Protein AF-A0A822G8Z2-F1 (afdb_monomer_lite)

Sequence (39 aa):
FSNVMTIKEGSPITLDYRMDRVRVFVNNKGIVASVPNIS

Foldseek 3Di:
DPAEEEDEPPDDDDPDQDQSHKYFYAYPVRHGPDDIDRD

Radius of gyration: 9.94 Å; chains: 1; bounding box: 24×21×16 Å

pLDDT: mean 85.21, std 8.24, range [51.34, 93.62]

Structure (mmCIF, N/CA/C/O backbone):
data_AF-A0A822G8Z2-F1
#
_entry.id   AF-A0A822G8Z2-F1
#
loop_
_atom_site.group_PDB
_atom_site.id
_atom_site.type_symbol
_atom_site.label_atom_id
_atom_site.label_alt_id
_atom_site.label_comp_id
_atom_site.label_asym_id
_atom_site.label_entity_id
_atom_site.label_seq_id
_atom_site.pdbx_PDB_ins_code
_atom_site.Cartn_x
_atom_site.Cartn_y
_atom_site.Cartn_z
_atom_site.occupancy
_atom_site.B_iso_or_equiv
_atom_site.auth_seq_id
_at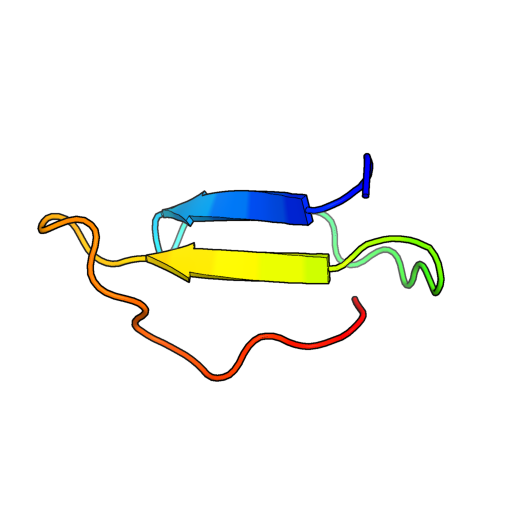om_site.auth_comp_id
_atom_site.auth_asym_id
_atom_site.auth_atom_id
_atom_site.pdbx_PDB_model_num
ATOM 1 N N . PHE A 1 1 ? 9.084 -13.050 -5.554 1.00 51.34 1 PHE A N 1
ATOM 2 C CA . PHE A 1 1 ? 8.104 -11.969 -5.312 1.00 51.34 1 PHE A CA 1
ATOM 3 C C . PHE A 1 1 ? 8.195 -11.485 -3.861 1.00 51.34 1 PHE A C 1
ATOM 5 O O . PHE A 1 1 ? 7.213 -11.524 -3.136 1.00 51.34 1 PHE A O 1
ATOM 12 N N . SER A 1 2 ? 9.381 -11.074 -3.403 1.00 60.81 2 SER A N 1
ATOM 13 C CA . SER A 1 2 ? 9.708 -11.106 -1.964 1.00 60.81 2 SER A CA 1
ATOM 14 C C . SER A 1 2 ? 9.651 -9.752 -1.238 1.00 60.81 2 SER A C 1
ATOM 16 O O . SER A 1 2 ? 9.876 -9.727 -0.037 1.00 60.81 2 SER A O 1
ATOM 18 N N . ASN A 1 3 ? 9.317 -8.648 -1.925 1.00 71.62 3 ASN A N 1
ATOM 19 C CA . ASN A 1 3 ? 9.348 -7.283 -1.362 1.00 71.62 3 ASN A CA 1
ATOM 20 C C . ASN A 1 3 ? 8.000 -6.540 -1.464 1.00 71.62 3 ASN A C 1
ATOM 22 O O . ASN A 1 3 ? 7.945 -5.353 -1.792 1.00 71.62 3 ASN A O 1
ATOM 26 N N . VAL A 1 4 ? 6.895 -7.240 -1.202 1.00 80.69 4 VAL A N 1
ATOM 27 C CA . VAL A 1 4 ? 5.571 -6.613 -1.059 1.00 80.69 4 VAL A CA 1
ATOM 28 C C . VAL A 1 4 ? 5.239 -6.528 0.424 1.00 80.69 4 VAL A C 1
ATOM 30 O O . VAL A 1 4 ? 5.224 -7.547 1.111 1.00 80.69 4 VAL A O 1
ATOM 33 N N . MET A 1 5 ? 4.970 -5.320 0.919 1.00 85.62 5 MET A N 1
ATOM 34 C CA . MET A 1 5 ? 4.615 -5.092 2.319 1.00 85.62 5 MET A CA 1
ATOM 35 C C . MET A 1 5 ? 3.194 -4.548 2.424 1.00 85.62 5 MET A C 1
ATOM 37 O O . MET A 1 5 ? 2.854 -3.548 1.792 1.00 85.62 5 MET A O 1
ATOM 41 N N . THR A 1 6 ? 2.374 -5.200 3.248 1.00 89.81 6 THR A N 1
ATOM 42 C CA . THR A 1 6 ? 1.011 -4.748 3.545 1.00 89.81 6 THR A CA 1
ATOM 43 C C . THR A 1 6 ? 1.024 -3.901 4.809 1.00 89.81 6 THR A C 1
ATOM 45 O O . THR A 1 6 ? 1.543 -4.333 5.837 1.00 89.81 6 THR A O 1
ATOM 48 N N . ILE A 1 7 ? 0.471 -2.694 4.734 1.00 90.06 7 ILE A N 1
ATOM 49 C CA . ILE A 1 7 ? 0.494 -1.698 5.808 1.00 90.06 7 ILE A CA 1
ATOM 50 C C . ILE A 1 7 ? -0.930 -1.198 6.034 1.00 90.06 7 ILE A C 1
ATOM 52 O O . ILE A 1 7 ? -1.677 -0.997 5.080 1.00 90.06 7 ILE A O 1
ATOM 56 N N . LYS A 1 8 ? -1.327 -0.978 7.291 1.00 92.06 8 LYS A N 1
ATOM 57 C CA . LYS A 1 8 ? -2.618 -0.342 7.574 1.00 92.06 8 LYS A CA 1
ATOM 58 C C . LYS A 1 8 ? -2.580 1.127 7.169 1.00 92.06 8 LYS A C 1
ATOM 60 O O . LYS A 1 8 ? -1.630 1.836 7.507 1.00 92.06 8 LYS A O 1
ATOM 65 N N . GLU A 1 9 ? -3.614 1.581 6.480 1.00 89.06 9 GLU A N 1
ATOM 66 C CA . GLU A 1 9 ? -3.791 2.991 6.139 1.00 89.06 9 GLU A CA 1
ATOM 67 C C . GLU A 1 9 ? -3.659 3.884 7.388 1.00 89.06 9 GLU A C 1
ATOM 69 O O . GLU A 1 9 ? -4.157 3.546 8.462 1.00 89.06 9 GLU A O 1
ATOM 74 N N . GLY A 1 10 ? -2.923 4.994 7.261 1.00 86.69 10 GLY A N 1
ATOM 75 C CA . GLY A 1 10 ? -2.632 5.915 8.367 1.00 86.69 10 GLY A CA 1
ATOM 76 C C . GLY A 1 10 ? -1.485 5.496 9.296 1.00 86.69 10 GLY A C 1
ATOM 77 O O . GLY A 1 10 ? -1.133 6.260 10.193 1.00 86.69 10 GLY A O 1
ATOM 78 N N . SER A 1 11 ? -0.867 4.326 9.095 1.00 88.50 11 SER A N 1
ATOM 79 C CA . SER A 1 11 ? 0.328 3.950 9.864 1.00 88.50 11 SER A CA 1
ATOM 80 C C . SER A 1 11 ? 1.504 4.873 9.522 1.00 88.50 11 SER A C 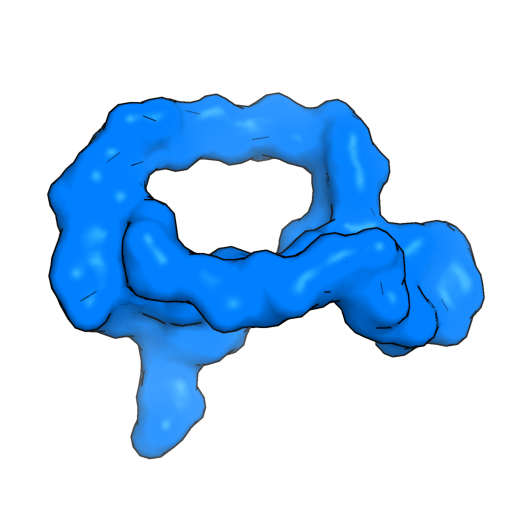1
ATOM 82 O O . SER A 1 11 ? 1.719 5.157 8.339 1.00 88.50 11 SER A O 1
ATOM 84 N N . PRO A 1 12 ? 2.303 5.311 10.514 1.00 88.25 12 PRO A N 1
ATOM 85 C CA . PRO A 1 12 ? 3.501 6.089 10.241 1.00 88.25 12 PRO A CA 1
ATOM 86 C C . PRO A 1 12 ? 4.486 5.245 9.427 1.00 88.25 12 PRO A C 1
ATOM 88 O O . PRO A 1 12 ? 4.798 4.108 9.786 1.00 88.25 12 PRO A O 1
ATOM 91 N N . ILE A 1 13 ? 4.972 5.807 8.322 1.00 86.69 13 ILE A N 1
ATOM 92 C CA . ILE A 1 13 ? 5.970 5.182 7.454 1.00 86.69 13 ILE A CA 1
ATOM 93 C C . ILE A 1 13 ? 7.151 6.118 7.235 1.00 86.69 13 ILE A C 1
ATOM 95 O O . ILE A 1 13 ? 7.034 7.340 7.312 1.00 86.69 13 ILE A O 1
ATOM 99 N N . THR A 1 14 ? 8.296 5.530 6.915 1.00 85.31 14 THR A N 1
ATOM 100 C CA . THR A 1 14 ? 9.453 6.269 6.419 1.00 85.31 14 THR A CA 1
ATOM 101 C C . THR A 1 14 ? 9.193 6.759 4.991 1.00 85.31 14 THR A C 1
ATOM 103 O O . THR A 1 14 ? 8.692 6.012 4.146 1.00 85.31 14 THR A O 1
ATOM 106 N N . LEU A 1 15 ? 9.549 8.014 4.716 1.00 84.38 15 LEU A N 1
ATOM 107 C CA . LEU A 1 15 ? 9.422 8.655 3.398 1.00 84.38 15 LEU A CA 1
ATOM 108 C C . LEU A 1 15 ? 10.662 8.422 2.508 1.00 84.38 15 LEU A C 1
ATOM 110 O O . LEU A 1 15 ? 10.945 9.208 1.610 1.00 84.38 15 LEU A O 1
ATOM 114 N N . ASP A 1 16 ? 11.432 7.366 2.783 1.00 87.06 16 ASP A N 1
ATOM 115 C CA . ASP A 1 16 ? 12.569 6.955 1.961 1.00 87.06 16 ASP A CA 1
ATOM 116 C C . ASP A 1 16 ? 12.074 6.418 0.620 1.00 87.06 16 ASP A C 1
ATOM 118 O O . ASP A 1 16 ? 11.208 5.550 0.631 1.00 87.06 16 ASP A O 1
ATOM 122 N N . TYR A 1 17 ? 12.630 6.903 -0.498 1.00 83.06 17 TYR A N 1
ATOM 123 C CA . TYR A 1 17 ? 12.294 6.384 -1.823 1.00 83.06 17 TYR A CA 1
ATOM 124 C C . TYR A 1 17 ? 13.087 5.112 -2.142 1.00 83.06 17 TYR A C 1
ATOM 126 O O . TYR A 1 17 ? 14.321 5.131 -2.161 1.00 83.06 17 TYR A O 1
AT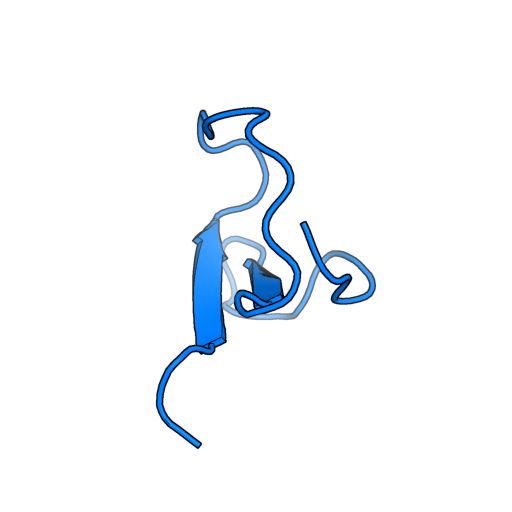OM 134 N N . ARG A 1 18 ? 12.391 4.012 -2.427 1.00 85.12 18 ARG A N 1
ATOM 135 C CA . ARG A 1 18 ? 12.969 2.702 -2.739 1.00 85.12 18 ARG A CA 1
ATOM 136 C C . ARG A 1 18 ? 12.284 2.050 -3.931 1.00 85.12 18 ARG A C 1
ATOM 138 O O . ARG A 1 18 ? 11.120 1.671 -3.872 1.00 85.12 18 ARG A O 1
ATOM 145 N N . MET A 1 19 ? 13.050 1.836 -5.001 1.00 87.31 19 MET A N 1
ATOM 146 C CA . MET A 1 19 ? 12.552 1.201 -6.229 1.00 87.31 19 MET A CA 1
ATOM 147 C C . MET A 1 19 ? 12.245 -0.295 -6.067 1.00 87.31 19 MET A C 1
ATOM 149 O O . MET A 1 19 ? 11.498 -0.867 -6.855 1.00 87.31 19 MET A O 1
ATOM 153 N N . ASP A 1 20 ? 12.824 -0.936 -5.052 1.00 88.25 20 ASP A N 1
ATOM 154 C CA . ASP A 1 20 ? 12.716 -2.372 -4.796 1.00 88.25 20 ASP A CA 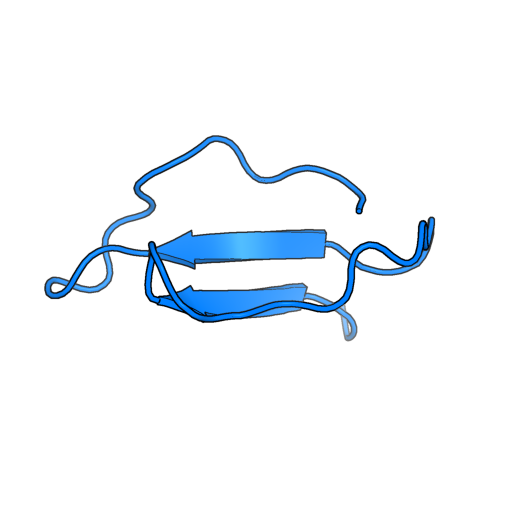1
ATOM 155 C C . ASP A 1 20 ? 11.567 -2.742 -3.848 1.00 88.25 20 ASP A C 1
ATOM 157 O O . ASP A 1 20 ? 11.440 -3.911 -3.473 1.00 88.25 20 ASP A O 1
ATOM 161 N N . ARG A 1 21 ? 10.746 -1.763 -3.444 1.00 86.38 21 ARG A N 1
ATOM 162 C CA . ARG A 1 21 ? 9.702 -1.908 -2.429 1.00 86.38 21 ARG A CA 1
ATOM 163 C C . ARG A 1 21 ? 8.355 -1.424 -2.954 1.00 86.38 21 ARG A C 1
ATOM 165 O O . ARG A 1 21 ? 8.221 -0.300 -3.429 1.00 86.38 21 ARG A O 1
ATOM 172 N N . VAL A 1 22 ? 7.335 -2.263 -2.792 1.00 89.06 22 VAL A N 1
ATOM 173 C CA . VAL A 1 22 ? 5.937 -1.889 -3.041 1.00 89.06 22 VAL A CA 1
ATOM 174 C C . VAL A 1 22 ? 5.176 -1.923 -1.723 1.00 89.06 22 VAL A C 1
ATOM 176 O O . VAL A 1 22 ? 5.173 -2.941 -1.022 1.00 89.06 22 VAL A O 1
ATOM 179 N N . ARG A 1 23 ? 4.518 -0.809 -1.389 1.00 88.56 23 ARG A N 1
ATOM 180 C CA . ARG A 1 23 ? 3.641 -0.706 -0.218 1.00 88.56 23 ARG A CA 1
ATOM 181 C C . ARG A 1 23 ? 2.187 -0.843 -0.647 1.00 88.56 23 ARG A C 1
ATOM 183 O O . ARG A 1 23 ? 1.712 -0.123 -1.523 1.00 88.56 23 ARG A O 1
ATOM 190 N N . VAL A 1 24 ? 1.478 -1.763 -0.003 1.00 90.62 24 VAL A N 1
ATOM 191 C CA . VAL A 1 24 ? 0.039 -1.958 -0.175 1.00 90.62 24 VAL A CA 1
ATOM 192 C C . VAL A 1 24 ? -0.653 -1.444 1.076 1.00 90.62 24 VAL A C 1
ATOM 194 O O . VAL A 1 24 ? -0.516 -2.034 2.148 1.00 90.62 24 VAL A O 1
ATOM 197 N N . PHE A 1 25 ? -1.389 -0.343 0.948 1.00 91.94 25 PHE A N 1
ATOM 198 C CA . PHE A 1 25 ? -2.162 0.206 2.056 1.00 91.94 25 PHE A CA 1
ATOM 199 C C . PHE A 1 25 ? -3.537 -0.450 2.112 1.00 91.94 25 PHE A C 1
ATOM 201 O O . PHE A 1 25 ? -4.285 -0.415 1.134 1.00 91.94 25 PHE A O 1
ATOM 208 N N . VAL A 1 26 ? -3.867 -1.046 3.254 1.00 93.62 26 VAL A N 1
ATOM 209 C CA . VAL A 1 26 ? -5.149 -1.714 3.494 1.00 93.62 26 VAL A CA 1
ATOM 210 C C . VAL A 1 26 ? -5.922 -1.037 4.616 1.00 93.62 26 VAL A C 1
ATOM 212 O O . VAL A 1 26 ? -5.343 -0.546 5.587 1.00 93.62 26 VAL A O 1
ATOM 215 N N . ASN A 1 27 ? -7.245 -1.041 4.504 1.00 91.38 27 ASN A N 1
ATOM 216 C CA . ASN A 1 27 ? -8.127 -0.606 5.579 1.00 91.38 27 ASN A CA 1
ATOM 217 C C . ASN A 1 27 ? -8.278 -1.697 6.659 1.00 91.38 27 ASN A C 1
ATOM 219 O O . ASN A 1 27 ? -7.747 -2.805 6.554 1.00 91.38 27 ASN A O 1
ATOM 223 N N . ASN A 1 28 ? -9.067 -1.415 7.698 1.00 90.69 28 ASN A N 1
ATOM 224 C CA . ASN A 1 28 ? -9.296 -2.349 8.809 1.00 90.69 28 ASN A CA 1
ATOM 225 C C . ASN A 1 28 ? -9.999 -3.661 8.412 1.00 90.69 28 ASN A C 1
ATOM 227 O O . ASN A 1 28 ? -10.003 -4.600 9.203 1.00 90.69 28 ASN A O 1
ATOM 231 N N . LYS A 1 29 ? -10.581 -3.743 7.210 1.00 91.44 29 LYS A N 1
ATOM 232 C CA . LYS A 1 29 ? -11.195 -4.960 6.660 1.00 91.44 29 LYS A CA 1
ATOM 233 C C . LYS A 1 29 ? -10.226 -5.764 5.780 1.00 91.44 29 LYS A C 1
ATOM 235 O O . LYS A 1 29 ? -10.641 -6.751 5.186 1.00 91.44 29 LYS A O 1
ATOM 240 N N . GLY A 1 30 ?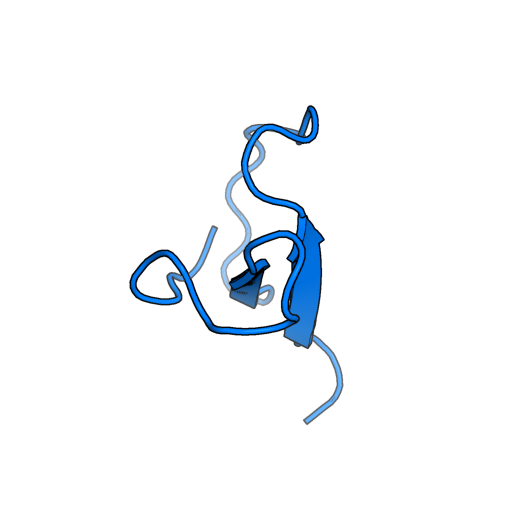 -8.962 -5.342 5.668 1.00 86.06 30 GLY A N 1
ATOM 241 C CA . GLY A 1 30 ? -7.964 -5.979 4.804 1.00 86.06 30 GLY A CA 1
ATOM 242 C C . GLY A 1 30 ? -8.148 -5.677 3.314 1.00 86.06 30 GLY A C 1
ATOM 243 O O . GLY A 1 30 ? -7.522 -6.323 2.480 1.00 86.06 30 GLY A O 1
ATOM 244 N N . ILE A 1 31 ? -8.997 -4.706 2.966 1.00 90.56 31 ILE A N 1
ATOM 245 C CA . ILE A 1 31 ? -9.231 -4.290 1.579 1.00 90.56 31 ILE A CA 1
ATOM 246 C C . ILE A 1 31 ? -8.229 -3.193 1.230 1.00 90.56 31 ILE A C 1
ATOM 248 O O . ILE A 1 31 ? -8.013 -2.279 2.029 1.00 90.56 31 ILE A O 1
ATOM 252 N N . VAL A 1 32 ? -7.637 -3.278 0.038 1.00 89.88 32 VAL A N 1
ATOM 253 C CA . VAL A 1 32 ? -6.726 -2.259 -0.497 1.00 89.88 32 VAL A CA 1
ATOM 254 C C . VAL A 1 32 ? -7.449 -0.915 -0.547 1.00 89.88 32 VAL A C 1
ATOM 256 O O . VAL A 1 32 ? -8.459 -0.770 -1.232 1.00 89.88 32 VAL A O 1
ATOM 259 N N . ALA A 1 33 ? -6.944 0.046 0.219 1.00 89.94 33 ALA A N 1
ATOM 260 C CA . ALA A 1 33 ? -7.532 1.374 0.356 1.00 89.94 33 ALA A CA 1
ATOM 261 C C . ALA A 1 33 ? -6.996 2.358 -0.696 1.00 89.94 33 ALA A C 1
ATOM 263 O O . ALA A 1 33 ? -7.687 3.301 -1.066 1.00 89.94 33 ALA A O 1
ATOM 264 N N . SER A 1 34 ? -5.780 2.124 -1.204 1.00 85.38 34 SER A N 1
ATOM 265 C CA . SER A 1 34 ? -5.109 2.998 -2.170 1.00 85.38 34 SER A CA 1
ATOM 266 C C . SER A 1 34 ? -4.326 2.198 -3.209 1.00 85.38 34 SER A C 1
ATOM 268 O O . SER A 1 34 ? -3.911 1.067 -2.951 1.00 85.38 34 SER A O 1
ATOM 270 N N . VAL A 1 35 ? -4.116 2.792 -4.386 1.00 86.00 35 VAL A N 1
ATOM 271 C CA . VAL A 1 35 ? -3.372 2.169 -5.486 1.00 86.00 35 VAL A CA 1
ATOM 272 C C . VAL A 1 35 ? -1.927 1.898 -5.036 1.00 86.00 35 VAL A C 1
ATOM 274 O O . VAL A 1 35 ? -1.223 2.845 -4.665 1.00 86.00 35 VAL A O 1
ATOM 277 N N . PRO A 1 36 ? -1.460 0.633 -5.064 1.00 84.25 36 PRO A N 1
ATOM 278 C CA . PRO A 1 36 ? -0.088 0.304 -4.701 1.00 84.25 36 PRO A CA 1
ATOM 279 C C . PRO A 1 36 ? 0.907 1.029 -5.604 1.00 84.25 36 PRO A C 1
ATOM 281 O O . PRO A 1 36 ? 0.780 1.004 -6.828 1.00 84.25 36 PRO A O 1
ATOM 284 N N . ASN A 1 37 ? 1.908 1.658 -4.995 1.00 81.31 37 ASN A N 1
ATOM 285 C CA . ASN A 1 37 ? 2.963 2.370 -5.705 1.00 81.31 37 ASN A CA 1
ATOM 286 C C . ASN A 1 37 ? 4.345 1.957 -5.193 1.00 81.31 37 ASN A C 1
ATOM 288 O O . ASN A 1 37 ? 4.494 1.386 -4.106 1.00 81.31 37 ASN A O 1
ATOM 292 N N . ILE A 1 38 ? 5.344 2.214 -6.034 1.00 82.38 38 ILE A N 1
ATOM 293 C CA . ILE A 1 38 ? 6.749 2.081 -5.674 1.00 82.38 38 ILE A CA 1
ATOM 294 C C . ILE A 1 38 ? 7.093 3.296 -4.821 1.00 8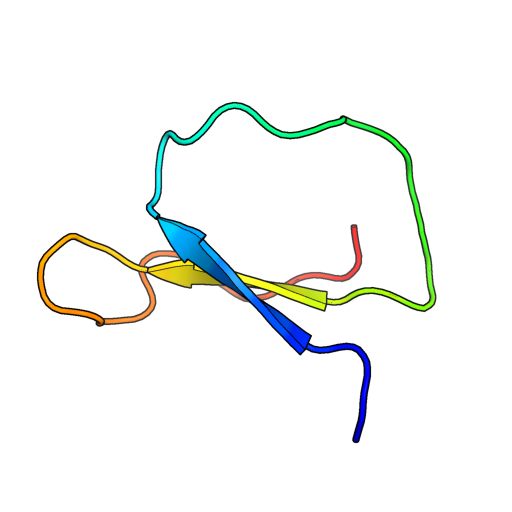2.38 38 ILE A C 1
ATOM 296 O O . ILE A 1 38 ? 6.964 4.435 -5.274 1.00 82.38 38 ILE A O 1
ATOM 300 N N . SER A 1 39 ? 7.492 3.027 -3.581 1.00 72.12 39 SER A N 1
ATOM 301 C CA . SER A 1 39 ? 7.818 4.042 -2.585 1.00 72.12 39 SER A CA 1
ATOM 302 C C . SER A 1 39 ? 9.010 3.622 -1.771 1.00 72.12 39 SER A C 1
ATOM 304 O O . SER A 1 39 ? 9.010 2.503 -1.199 1.00 72.12 39 SER A O 1
#

Secondary structure (DSSP, 8-state):
---EEEEETT--------TT-EEEEE-TTS-B-S--EE-